Protein AF-A0A2D4P784-F1 (afdb_monomer_lite)

Structure (mmCIF, N/CA/C/O backbone):
data_AF-A0A2D4P784-F1
#
_entry.id   AF-A0A2D4P784-F1
#
loop_
_atom_site.group_PDB
_atom_site.id
_atom_site.type_symbol
_atom_site.label_atom_id
_atom_site.label_alt_id
_atom_site.label_comp_id
_atom_site.label_asym_id
_atom_site.label_entity_id
_atom_site.label_seq_id
_atom_site.pdbx_PDB_ins_code
_atom_site.Cartn_x
_atom_site.Cartn_y
_atom_site.Cartn_z
_atom_site.occupancy
_atom_site.B_iso_or_equiv
_atom_site.auth_seq_id
_atom_site.auth_comp_id
_atom_site.auth_asym_id
_atom_site.auth_atom_id
_atom_site.pdbx_PDB_model_num
ATOM 1 N N . PRO A 1 1 ? 7.254 9.076 -2.947 1.00 92.56 1 PRO A N 1
ATOM 2 C CA . PRO A 1 1 ? 6.618 8.559 -4.190 1.00 92.56 1 PRO A CA 1
ATOM 3 C C . PRO A 1 1 ? 7.439 8.850 -5.462 1.00 92.56 1 PRO A C 1
ATOM 5 O O . PRO A 1 1 ? 7.773 7.906 -6.161 1.00 92.56 1 PRO A O 1
ATOM 8 N N . HIS A 1 2 ? 7.820 10.103 -5.757 1.00 93.31 2 HIS A N 1
ATOM 9 C CA . HIS A 1 2 ? 8.551 10.431 -6.996 1.00 93.31 2 HIS A CA 1
ATOM 10 C C . HIS A 1 2 ? 9.931 9.776 -7.089 1.00 93.31 2 HIS A C 1
ATOM 12 O O . HIS A 1 2 ? 10.277 9.248 -8.137 1.00 93.31 2 HIS A O 1
ATOM 18 N N . LEU A 1 3 ? 10.695 9.753 -5.989 1.00 95.44 3 LEU A N 1
ATOM 19 C CA . LEU A 1 3 ? 11.977 9.044 -5.958 1.00 95.44 3 LEU A CA 1
ATOM 20 C C . LEU A 1 3 ? 11.791 7.540 -6.195 1.00 95.44 3 LEU A C 1
ATOM 22 O O . LEU A 1 3 ? 12.525 6.956 -6.977 1.00 95.44 3 LEU A O 1
ATOM 26 N N . PHE A 1 4 ? 10.773 6.936 -5.571 1.00 95.12 4 PHE A N 1
ATOM 27 C CA . PHE A 1 4 ? 10.426 5.535 -5.807 1.00 95.12 4 PHE A CA 1
ATOM 28 C C . PHE A 1 4 ? 10.148 5.300 -7.295 1.00 95.12 4 PHE A C 1
ATOM 30 O O . PHE A 1 4 ? 10.866 4.524 -7.911 1.00 95.12 4 PHE A O 1
ATOM 37 N N . ALA A 1 5 ? 9.208 6.051 -7.884 1.00 94.62 5 ALA A N 1
ATOM 38 C CA . ALA A 1 5 ? 8.835 5.960 -9.298 1.00 94.62 5 ALA A CA 1
ATOM 39 C C . ALA A 1 5 ? 10.023 6.158 -10.259 1.00 94.62 5 ALA A C 1
ATOM 41 O O . ALA A 1 5 ? 10.096 5.487 -11.286 1.00 94.62 5 ALA A O 1
ATOM 42 N N . TYR A 1 6 ? 10.960 7.044 -9.906 1.00 93.81 6 TYR A N 1
ATOM 43 C CA . TYR A 1 6 ? 12.185 7.288 -10.665 1.00 93.81 6 TYR A CA 1
ATOM 44 C C . TYR A 1 6 ? 13.173 6.113 -10.597 1.00 93.81 6 TYR A C 1
ATOM 46 O O . TYR A 1 6 ? 13.807 5.786 -11.596 1.00 93.81 6 TYR A O 1
ATOM 54 N N . CYS A 1 7 ? 13.321 5.483 -9.428 1.00 93.62 7 CYS A N 1
ATOM 55 C CA . CYS A 1 7 ? 14.304 4.423 -9.207 1.00 93.62 7 CYS A CA 1
ATOM 56 C C . CYS A 1 7 ? 13.837 3.035 -9.666 1.00 93.62 7 CYS A C 1
ATOM 58 O O . CYS A 1 7 ? 14.677 2.183 -9.953 1.00 93.62 7 CYS A O 1
ATOM 60 N N . ILE A 1 8 ? 12.528 2.777 -9.706 1.00 92.62 8 ILE A N 1
ATOM 61 C CA . ILE A 1 8 ? 12.010 1.449 -10.042 1.00 92.62 8 ILE A CA 1
ATOM 62 C C . ILE A 1 8 ? 12.033 1.173 -11.562 1.00 92.62 8 ILE A C 1
ATOM 64 O O . ILE A 1 8 ? 11.605 2.023 -12.348 1.00 92.62 8 ILE A O 1
ATOM 68 N N . PRO A 1 9 ? 12.456 -0.029 -12.005 1.00 90.38 9 PRO A N 1
ATOM 69 C CA . PRO A 1 9 ? 12.373 -0.458 -13.401 1.00 90.38 9 PRO A CA 1
ATOM 70 C C . PRO A 1 9 ? 11.008 -0.193 -14.041 1.00 90.38 9 PRO A C 1
ATOM 72 O O . PRO A 1 9 ? 9.967 -0.451 -13.435 1.00 90.38 9 PRO A O 1
ATOM 75 N N . GLN A 1 10 ? 11.002 0.304 -15.280 1.00 87.62 10 GLN A N 1
ATOM 76 C CA . GLN A 1 10 ? 9.768 0.628 -16.011 1.00 87.62 10 GLN A CA 1
ATOM 77 C C . GLN A 1 10 ? 9.056 -0.596 -16.606 1.00 87.62 10 GLN A C 1
ATOM 79 O O . GLN A 1 10 ? 7.899 -0.495 -16.991 1.00 87.62 10 GLN A O 1
ATOM 84 N N . SER A 1 11 ? 9.724 -1.750 -16.647 1.00 88.25 11 SER A N 1
ATOM 85 C CA . SER A 1 11 ? 9.194 -3.006 -17.192 1.00 88.25 11 SER A CA 1
ATOM 86 C C . SER A 1 11 ? 8.284 -3.780 -16.235 1.00 88.25 11 SER A C 1
ATOM 88 O O . SER A 1 11 ? 7.717 -4.789 -16.640 1.00 88.25 11 SER A O 1
ATOM 90 N N . CYS A 1 12 ? 8.185 -3.355 -14.973 1.00 91.19 12 CYS A N 1
ATOM 91 C CA . CYS A 1 12 ? 7.445 -4.067 -13.934 1.00 91.19 12 CYS A CA 1
ATOM 92 C C . CYS A 1 12 ? 6.330 -3.197 -13.358 1.00 91.19 12 CYS A C 1
ATOM 94 O O . CYS A 1 12 ? 6.462 -1.972 -13.260 1.00 91.19 12 CYS A O 1
ATOM 96 N N . ASN A 1 13 ? 5.267 -3.856 -12.915 1.00 96.25 13 ASN A N 1
ATOM 97 C CA . ASN A 1 13 ? 4.237 -3.255 -12.084 1.00 96.25 13 ASN A CA 1
ATOM 98 C C . ASN A 1 13 ? 4.621 -3.409 -10.606 1.00 96.25 13 ASN A C 1
ATOM 100 O O . ASN A 1 13 ? 5.318 -4.351 -10.228 1.00 96.25 13 ASN A O 1
ATOM 104 N N . TYR A 1 14 ? 4.158 -2.493 -9.766 1.00 97.44 14 TYR A N 1
ATOM 105 C CA . TYR A 1 14 ? 4.421 -2.481 -8.333 1.00 97.44 14 TYR A CA 1
ATOM 106 C C . TYR A 1 14 ? 3.115 -2.334 -7.575 1.00 97.44 14 TYR A C 1
ATOM 108 O O . TYR A 1 14 ? 2.357 -1.391 -7.807 1.00 97.44 14 TYR A O 1
ATOM 116 N N . LEU A 1 15 ? 2.875 -3.255 -6.649 1.00 97.56 15 LEU A N 1
ATOM 117 C CA . LEU A 1 15 ? 1.771 -3.186 -5.708 1.00 97.56 15 LEU A CA 1
ATOM 118 C C . LEU A 1 15 ? 2.333 -2.914 -4.316 1.00 97.56 15 LEU A C 1
ATOM 120 O O . LEU A 1 15 ? 2.987 -3.770 -3.724 1.00 97.56 15 LEU A O 1
ATOM 124 N N . ILE A 1 16 ? 2.070 -1.712 -3.815 1.00 97.38 16 ILE A N 1
ATOM 125 C CA . ILE A 1 16 ? 2.531 -1.255 -2.510 1.00 97.38 16 ILE A CA 1
ATOM 126 C C . ILE A 1 16 ? 1.471 -1.590 -1.467 1.00 97.38 16 ILE A C 1
ATOM 128 O O . ILE A 1 16 ? 0.329 -1.135 -1.582 1.00 97.38 16 ILE A O 1
ATOM 132 N N . LEU A 1 17 ? 1.841 -2.357 -0.444 1.00 97.69 17 LEU A N 1
ATOM 133 C CA . LEU A 1 17 ? 0.936 -2.721 0.648 1.00 97.69 17 LEU A CA 1
ATOM 134 C C . LEU A 1 17 ? 1.309 -1.955 1.917 1.00 97.69 17 LEU A C 1
ATOM 136 O O . LEU A 1 17 ? 2.434 -2.033 2.404 1.00 97.69 17 LEU A O 1
ATOM 140 N N . VAL A 1 18 ? 0.347 -1.237 2.491 1.00 97.00 18 VAL A N 1
ATOM 141 C CA . VAL A 1 18 ? 0.558 -0.418 3.691 1.00 97.00 18 VAL A CA 1
ATOM 142 C C . VAL A 1 18 ? -0.422 -0.827 4.775 1.00 97.00 18 VAL A C 1
ATOM 144 O O . VAL A 1 18 ? -1.615 -0.904 4.521 1.00 97.00 18 VAL A O 1
ATOM 147 N N . ALA A 1 19 ? 0.058 -1.049 5.997 1.00 97.12 19 ALA A N 1
ATOM 148 C CA . ALA A 1 19 ? -0.791 -1.114 7.185 1.00 97.12 19 ALA A CA 1
ATOM 149 C C . ALA A 1 19 ? -0.643 0.198 7.954 1.00 97.12 19 ALA A C 1
ATOM 151 O O . ALA A 1 19 ? 0.473 0.671 8.175 1.00 97.12 19 ALA A O 1
ATOM 152 N N . THR A 1 20 ? -1.753 0.783 8.395 1.00 95.88 20 THR A N 1
ATOM 153 C CA . THR A 1 20 ? -1.742 1.998 9.217 1.00 95.88 20 THR A CA 1
ATOM 154 C C . THR A 1 20 ? -2.821 1.965 10.296 1.00 95.88 20 THR A C 1
ATOM 156 O O . THR A 1 20 ? -3.843 1.305 10.140 1.00 95.88 20 THR A O 1
ATOM 159 N N . SER A 1 21 ? -2.622 2.732 11.363 1.00 93.06 21 SER A N 1
ATOM 160 C CA . SER A 1 21 ? -3.623 3.030 12.392 1.00 93.06 21 SER A CA 1
ATOM 161 C C . SER A 1 21 ? -4.032 4.512 12.397 1.00 93.06 2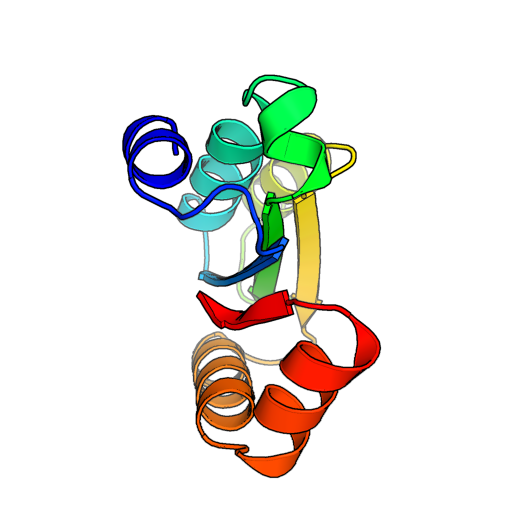1 SER A C 1
ATOM 163 O O . SER A 1 21 ? -4.572 5.001 13.387 1.00 93.06 21 SER A O 1
ATOM 165 N N . GLY A 1 22 ? -3.747 5.265 11.326 1.00 88.81 22 GLY A N 1
ATOM 166 C CA . GLY A 1 22 ? -4.043 6.698 11.292 1.00 88.81 22 GLY A CA 1
ATOM 167 C C . GLY A 1 22 ? -3.561 7.415 10.032 1.00 88.81 22 GLY A C 1
ATOM 168 O O . GLY A 1 22 ? -3.671 6.909 8.916 1.00 88.81 22 GLY A O 1
ATOM 169 N N . ASP A 1 23 ? -3.032 8.626 10.215 1.00 90.94 23 ASP A N 1
ATOM 170 C CA . ASP A 1 23 ? -2.805 9.600 9.137 1.00 90.94 23 ASP A CA 1
ATOM 171 C C . ASP A 1 23 ? -1.745 9.192 8.106 1.00 90.94 23 ASP A C 1
ATOM 173 O O . ASP A 1 23 ? -1.771 9.675 6.971 1.00 90.94 23 ASP A O 1
ATOM 177 N N . THR A 1 24 ? -0.845 8.264 8.452 1.00 92.75 24 THR A N 1
ATOM 178 C CA . THR A 1 24 ? 0.135 7.719 7.500 1.00 92.75 24 THR A CA 1
ATOM 179 C C . THR A 1 24 ? -0.557 7.130 6.272 1.00 92.75 24 THR A C 1
ATOM 181 O O . THR A 1 24 ? -0.066 7.317 5.161 1.00 92.75 24 THR A O 1
ATOM 184 N N . GLY A 1 25 ? -1.719 6.488 6.441 1.00 91.94 25 GLY A N 1
ATOM 185 C CA . GLY A 1 25 ? -2.494 5.965 5.317 1.00 91.94 25 GLY A CA 1
ATOM 186 C C . GLY A 1 25 ? -2.891 7.041 4.324 1.00 91.94 25 GLY A C 1
ATOM 187 O O . GLY A 1 25 ? -2.580 6.931 3.141 1.00 91.94 25 GLY A O 1
ATOM 188 N N . SER A 1 26 ? -3.529 8.105 4.810 1.00 92.81 26 SER A N 1
ATOM 189 C CA . SER A 1 26 ? -3.964 9.237 3.985 1.00 92.81 26 SER A CA 1
ATOM 190 C C . SER A 1 26 ? -2.785 9.909 3.282 1.00 92.81 26 SER A C 1
ATOM 192 O O . SER A 1 26 ? -2.874 10.236 2.099 1.00 92.81 26 SER A O 1
ATOM 194 N N . ALA A 1 27 ? -1.657 10.065 3.985 1.00 94.44 27 ALA A N 1
ATOM 195 C CA . ALA A 1 27 ? -0.445 10.646 3.419 1.00 94.44 27 ALA A CA 1
ATOM 196 C C . ALA A 1 27 ? 0.102 9.809 2.254 1.00 94.44 27 ALA A C 1
ATOM 198 O O . ALA A 1 27 ? 0.417 10.366 1.204 1.00 94.44 27 ALA A O 1
ATOM 199 N N . VAL A 1 28 ? 0.176 8.481 2.404 1.00 95.75 28 VAL A N 1
ATOM 200 C CA . VAL A 1 28 ? 0.618 7.583 1.326 1.00 95.75 28 VAL A CA 1
ATOM 201 C C . VAL A 1 28 ? -0.366 7.621 0.154 1.00 95.75 28 VAL A C 1
ATOM 203 O O . VAL A 1 28 ? 0.067 7.808 -0.983 1.00 95.75 28 VAL A O 1
ATOM 206 N N . LEU A 1 29 ? -1.670 7.478 0.414 1.00 96.06 29 LEU A N 1
ATOM 207 C CA . LEU A 1 29 ? -2.706 7.466 -0.627 1.00 96.06 29 LEU A CA 1
ATOM 208 C C . LEU A 1 29 ? -2.644 8.735 -1.484 1.00 96.06 29 LEU A C 1
ATOM 210 O O . LEU A 1 29 ? -2.550 8.643 -2.706 1.00 96.06 29 LEU A O 1
ATOM 214 N N . ASN A 1 30 ? -2.584 9.903 -0.842 1.00 95.12 30 ASN A N 1
ATOM 215 C CA . ASN A 1 30 ? -2.463 11.182 -1.534 1.00 95.12 30 ASN A CA 1
ATOM 216 C C . ASN A 1 30 ? -1.127 11.295 -2.296 1.00 95.12 30 ASN A C 1
ATOM 218 O O . ASN A 1 30 ? -1.096 11.670 -3.464 1.00 95.12 30 ASN A O 1
ATOM 222 N N . ALA A 1 31 ? -0.008 10.921 -1.669 1.00 95.31 31 ALA A N 1
ATOM 223 C CA . ALA A 1 31 ? 1.320 11.060 -2.265 1.00 95.31 31 ALA A CA 1
ATOM 224 C C . ALA A 1 31 ? 1.508 10.200 -3.531 1.00 95.31 31 ALA A C 1
ATOM 226 O O . ALA A 1 31 ? 2.148 10.641 -4.486 1.00 95.31 31 ALA A O 1
ATOM 227 N N . PHE A 1 32 ? 0.966 8.980 -3.556 1.00 96.81 32 PHE A N 1
ATOM 228 C CA . PHE A 1 32 ? 1.002 8.113 -4.741 1.00 96.81 32 PHE A CA 1
ATOM 229 C C . PHE A 1 32 ? -0.126 8.410 -5.737 1.00 96.81 32 PHE A C 1
ATOM 231 O O . PHE A 1 32 ? 0.055 8.195 -6.936 1.00 96.81 32 PHE A O 1
ATOM 238 N N . GLY A 1 33 ? -1.245 8.964 -5.267 1.00 96.00 33 GLY A N 1
ATOM 239 C CA . GLY A 1 33 ? -2.334 9.473 -6.100 1.00 96.00 33 GLY A CA 1
ATOM 240 C C . GLY A 1 33 ? -1.985 10.746 -6.884 1.00 96.00 33 GLY A C 1
ATOM 241 O O . GLY A 1 33 ? -2.652 11.068 -7.859 1.00 96.00 33 GLY A O 1
ATOM 242 N N . GLN A 1 34 ? -0.905 11.447 -6.529 1.00 95.25 34 GLN A N 1
ATOM 243 C CA . GLN A 1 34 ? -0.410 12.631 -7.252 1.00 95.25 34 GLN A CA 1
ATOM 244 C C . GLN A 1 34 ? 0.723 12.330 -8.250 1.00 95.25 34 GLN A C 1
ATOM 246 O O . GLN A 1 34 ? 1.299 13.244 -8.843 1.00 95.25 34 GLN A O 1
ATOM 251 N N . LEU A 1 35 ? 1.076 11.056 -8.447 1.00 95.88 35 LEU A N 1
ATOM 252 C CA . LEU A 1 35 ? 2.055 10.669 -9.462 1.00 95.88 35 LEU A CA 1
ATOM 253 C C . LEU A 1 35 ? 1.546 10.960 -10.882 1.00 95.88 35 LEU A C 1
ATOM 255 O O . LEU A 1 35 ? 0.345 11.086 -11.120 1.00 95.88 35 LEU A O 1
ATOM 259 N N . LYS A 1 36 ? 2.474 11.042 -11.842 1.00 95.12 36 LYS A N 1
ATOM 260 C CA . LYS A 1 36 ? 2.121 11.178 -13.260 1.00 95.12 36 LYS A CA 1
ATOM 261 C C . LYS A 1 36 ? 1.322 9.956 -13.704 1.00 95.12 36 LYS A C 1
ATOM 263 O O . LYS A 1 36 ? 1.587 8.850 -13.243 1.00 95.12 36 LYS A O 1
ATOM 268 N N . GLU A 1 37 ? 0.416 10.133 -14.659 1.00 93.69 37 GLU A N 1
ATOM 269 C CA . GLU A 1 37 ? -0.426 9.036 -15.160 1.00 93.69 37 G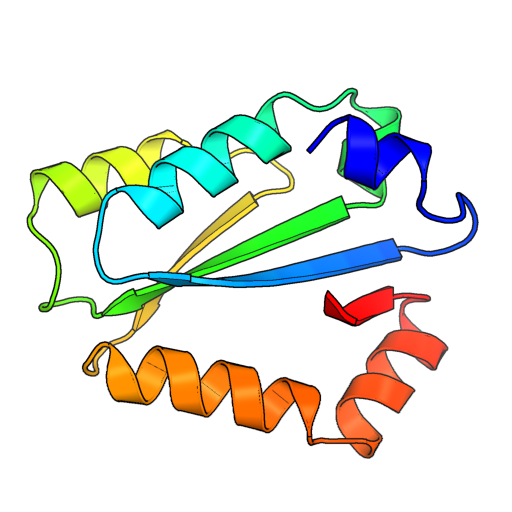LU A CA 1
ATOM 270 C C . GLU A 1 37 ? 0.392 7.834 -15.661 1.00 93.69 37 GLU A C 1
ATOM 272 O O . GLU A 1 37 ? 0.041 6.691 -15.379 1.00 93.69 37 GLU A O 1
ATOM 277 N N . SER A 1 38 ? 1.544 8.074 -16.298 1.00 92.31 38 SER A N 1
ATOM 278 C CA . SER A 1 38 ? 2.468 7.009 -16.715 1.00 92.31 38 SER A CA 1
ATOM 279 C C . SER A 1 38 ? 3.005 6.173 -15.548 1.00 92.31 38 SER A C 1
ATOM 281 O O . SER A 1 38 ? 3.235 4.980 -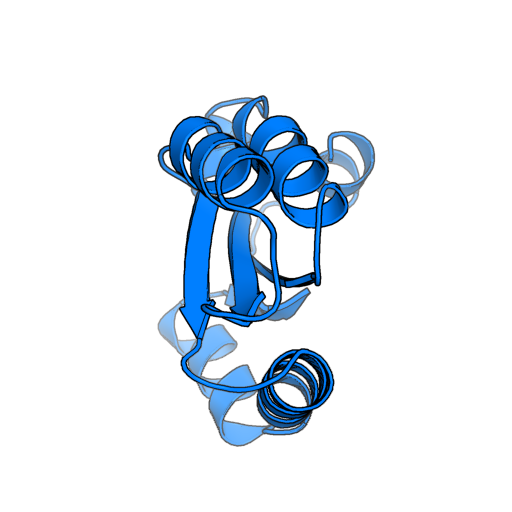15.702 1.00 92.31 38 SER A O 1
ATOM 283 N N . ASP A 1 39 ? 3.209 6.788 -14.382 1.00 95.38 39 ASP A N 1
ATOM 284 C CA . ASP A 1 39 ? 3.687 6.103 -13.180 1.00 95.38 39 ASP A CA 1
ATOM 285 C C . ASP A 1 39 ? 2.528 5.410 -12.451 1.00 95.38 39 ASP A C 1
ATOM 287 O O . ASP A 1 39 ? 2.676 4.286 -11.976 1.00 95.38 39 ASP A O 1
ATOM 291 N N . LYS A 1 40 ? 1.346 6.038 -12.411 1.00 95.12 40 LYS A N 1
ATOM 292 C CA . LYS A 1 40 ? 0.133 5.470 -11.801 1.00 95.12 40 LYS A CA 1
ATOM 293 C C . LYS A 1 40 ? -0.329 4.174 -12.462 1.00 95.12 40 LYS A C 1
ATOM 295 O O . LYS A 1 40 ? -0.842 3.302 -11.771 1.00 95.12 40 LYS A O 1
ATOM 300 N N . GLN A 1 41 ? -0.130 4.027 -13.773 1.00 94.50 41 GLN A N 1
ATOM 301 C CA . GLN A 1 41 ? -0.490 2.804 -14.507 1.00 94.50 41 GLN A CA 1
ATOM 302 C C . GLN A 1 41 ? 0.281 1.563 -14.040 1.00 94.50 41 GLN A C 1
ATOM 304 O O . GLN A 1 41 ? -0.190 0.445 -14.219 1.00 94.50 41 GLN A O 1
ATOM 309 N N . ARG A 1 42 ? 1.452 1.766 -13.434 1.00 95.62 42 ARG A N 1
ATOM 310 C CA . ARG A 1 42 ? 2.388 0.710 -13.030 1.00 95.62 42 ARG A CA 1
ATOM 311 C C . ARG A 1 42 ? 2.661 0.686 -11.528 1.00 95.62 42 ARG A C 1
ATOM 313 O O . ARG A 1 42 ? 3.382 -0.191 -11.071 1.00 95.62 42 ARG A O 1
ATOM 320 N N . ILE A 1 43 ? 2.118 1.626 -10.753 1.00 97.38 43 ILE A N 1
ATOM 321 C CA . ILE A 1 43 ? 2.279 1.692 -9.296 1.00 97.38 43 ILE A CA 1
ATOM 322 C C . ILE A 1 43 ? 0.899 1.800 -8.659 1.00 97.38 43 ILE A C 1
ATOM 324 O O . ILE A 1 43 ? 0.267 2.857 -8.709 1.00 97.38 43 ILE A O 1
ATOM 328 N N . ALA A 1 44 ? 0.468 0.723 -8.014 1.00 97.31 44 ALA A N 1
ATOM 329 C CA . ALA A 1 44 ? -0.751 0.673 -7.226 1.00 97.31 44 ALA A CA 1
ATOM 330 C C . ALA A 1 44 ? -0.433 0.675 -5.726 1.00 97.31 44 ALA A C 1
ATOM 332 O O . ALA A 1 44 ? 0.593 0.144 -5.303 1.00 97.31 44 ALA A O 1
ATOM 333 N N . VAL A 1 45 ? -1.322 1.244 -4.913 1.00 98.00 45 VAL A N 1
ATOM 334 C CA . VAL A 1 45 ? -1.196 1.263 -3.448 1.00 98.00 45 VAL A CA 1
ATOM 335 C C . VAL A 1 45 ? -2.469 0.744 -2.800 1.00 98.00 45 VAL A C 1
ATOM 337 O O . VAL A 1 45 ? -3.562 1.218 -3.110 1.00 98.00 45 VAL A O 1
ATOM 340 N N . ILE A 1 46 ? -2.326 -0.175 -1.849 1.00 97.44 46 ILE A N 1
ATOM 341 C CA . ILE A 1 46 ? -3.412 -0.630 -0.983 1.00 97.44 46 ILE A CA 1
ATOM 342 C C . ILE A 1 46 ? -3.034 -0.363 0.472 1.00 97.44 46 ILE A C 1
ATOM 344 O O . ILE A 1 46 ? -2.073 -0.921 0.997 1.00 97.44 46 ILE A O 1
ATOM 348 N N . THR A 1 47 ? -3.830 0.472 1.130 1.00 97.38 47 THR A N 1
ATOM 349 C CA . THR A 1 47 ? -3.690 0.827 2.540 1.00 97.38 47 THR A CA 1
ATOM 350 C C . THR A 1 47 ? -4.750 0.104 3.362 1.00 97.38 47 THR A C 1
ATOM 352 O O . THR A 1 47 ? -5.938 0.404 3.256 1.00 97.38 47 THR A O 1
ATOM 355 N N . PHE A 1 48 ? -4.322 -0.813 4.217 1.00 97.31 48 PHE A N 1
ATOM 356 C CA . PHE A 1 48 ? -5.135 -1.490 5.217 1.00 97.31 48 PHE A CA 1
ATOM 357 C C . PHE A 1 48 ? -5.136 -0.697 6.523 1.00 97.31 48 PHE A C 1
ATOM 359 O O . PHE A 1 48 ? -4.082 -0.271 7.004 1.00 97.31 48 PHE A O 1
ATOM 366 N N . PHE A 1 49 ? -6.313 -0.524 7.114 1.00 96.56 49 PHE A N 1
ATOM 367 C CA . PHE A 1 49 ? -6.464 0.095 8.428 1.00 96.56 49 PHE A CA 1
ATOM 368 C C . PHE A 1 49 ? -7.510 -0.654 9.262 1.00 96.56 49 PHE A C 1
ATOM 370 O O . PHE A 1 49 ? -8.478 -1.167 8.694 1.00 96.56 49 PHE A O 1
ATOM 377 N N . PRO A 1 50 ? -7.361 -0.721 10.597 1.00 96.75 50 PRO A N 1
ATOM 378 C CA . PRO A 1 50 ? -8.354 -1.351 11.455 1.00 96.75 50 PRO A CA 1
ATOM 379 C C . PRO A 1 50 ? -9.649 -0.542 11.409 1.00 96.75 50 PRO A C 1
ATOM 381 O O . PRO A 1 50 ? -9.644 0.660 11.680 1.00 96.75 50 PRO A O 1
ATOM 384 N N . HIS A 1 51 ? -10.761 -1.191 11.067 1.00 94.69 51 HIS A N 1
ATOM 385 C CA . HIS A 1 51 ? -12.047 -0.536 10.873 1.00 94.69 51 HIS A CA 1
ATOM 386 C C . HIS A 1 51 ? -12.430 0.236 12.127 1.00 94.69 51 HIS A C 1
ATOM 388 O O . HIS A 1 51 ? -12.692 1.419 12.018 1.00 94.69 51 HIS A O 1
ATOM 394 N N . ASP A 1 52 ? -12.373 -0.354 13.315 1.00 94.12 52 ASP A N 1
ATOM 395 C CA . ASP A 1 52 ? -12.722 0.350 14.558 1.00 94.12 52 ASP A CA 1
ATOM 396 C C . ASP A 1 52 ? -11.518 0.961 15.288 1.00 94.12 52 ASP A C 1
ATOM 398 O O . ASP A 1 52 ? -11.683 1.659 16.284 1.00 94.12 52 ASP A O 1
ATOM 402 N N . GLY A 1 53 ? -10.305 0.752 14.769 1.00 92.06 53 GLY A N 1
ATOM 403 C CA . GLY A 1 53 ? -9.059 1.223 15.380 1.00 92.06 53 GLY A CA 1
ATOM 404 C C . GLY A 1 53 ? -8.594 2.608 14.922 1.00 92.06 53 GLY A C 1
ATOM 405 O O . GLY A 1 53 ? -7.493 3.016 15.279 1.00 92.06 53 GLY A O 1
ATOM 406 N N . VAL A 1 54 ? -9.394 3.326 14.127 1.00 94.25 54 VAL A N 1
ATOM 407 C CA . VAL A 1 54 ? -9.090 4.686 13.648 1.00 94.25 54 VAL A CA 1
ATOM 408 C C . VAL A 1 54 ? -10.279 5.626 13.857 1.00 94.25 54 VAL A C 1
ATOM 410 O O . VAL A 1 54 ? -11.441 5.210 13.793 1.00 94.25 54 VAL A O 1
ATOM 413 N N . SER A 1 55 ? -10.009 6.917 14.070 1.00 94.75 55 SER A N 1
ATOM 414 C CA . SER A 1 55 ? -11.078 7.909 14.243 1.00 94.75 55 SER A CA 1
ATOM 415 C C . SER A 1 55 ? -11.902 8.091 12.966 1.00 94.75 55 SER A C 1
ATOM 417 O O . SER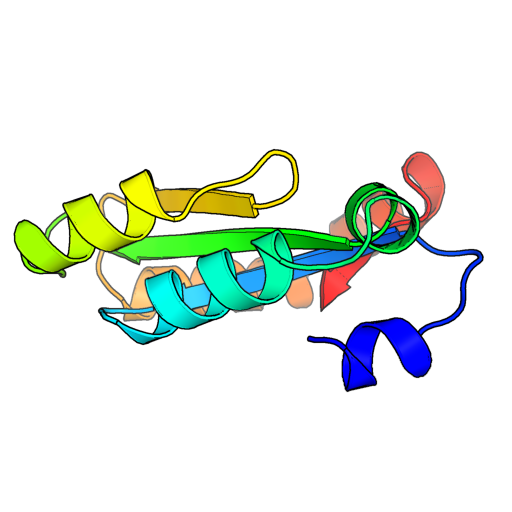 A 1 55 ? -11.421 7.886 11.850 1.00 94.75 55 SER A O 1
ATOM 419 N N . GLN A 1 56 ? -13.148 8.542 13.110 1.00 93.56 56 GLN A N 1
ATOM 420 C CA . GLN A 1 56 ? -14.036 8.765 11.968 1.00 93.56 56 GLN A CA 1
ATOM 421 C C . GLN A 1 56 ? -13.461 9.781 10.963 1.00 93.56 56 GLN A C 1
ATOM 423 O O . GLN A 1 56 ? -13.567 9.578 9.756 1.00 93.56 56 GLN A O 1
ATOM 428 N N . ILE A 1 57 ? -12.790 10.830 11.450 1.00 93.38 57 ILE A N 1
ATOM 429 C CA . ILE A 1 57 ? -12.120 11.832 10.607 1.00 93.38 57 ILE A CA 1
ATOM 430 C C . ILE A 1 57 ? -10.978 11.187 9.812 1.00 93.38 57 ILE A C 1
ATOM 432 O O . ILE A 1 57 ? -10.889 11.382 8.602 1.00 93.38 57 ILE A O 1
ATOM 436 N N . GLN A 1 58 ? -10.154 10.354 10.456 1.00 92.94 58 GLN A N 1
ATOM 437 C CA . GLN A 1 58 ? -9.078 9.628 9.774 1.00 92.94 58 GLN A CA 1
ATOM 438 C C . GLN A 1 58 ? -9.621 8.666 8.709 1.00 92.94 58 GLN A C 1
ATOM 440 O O . GLN A 1 58 ? -9.064 8.614 7.612 1.00 92.94 58 GLN A O 1
ATOM 445 N N . LYS A 1 59 ? -10.737 7.963 8.972 1.00 93.69 59 LYS A N 1
ATOM 446 C CA . LYS A 1 59 ? -11.419 7.142 7.947 1.00 93.69 59 LYS A CA 1
ATOM 447 C C . LYS A 1 59 ? -11.822 7.987 6.749 1.00 93.69 59 LYS A C 1
ATOM 449 O O . LYS A 1 59 ? -11.527 7.618 5.616 1.00 93.69 59 LYS A O 1
ATOM 454 N N . PHE A 1 60 ? -12.489 9.114 6.995 1.00 93.06 60 PHE A N 1
ATOM 455 C CA . PHE A 1 60 ? -12.946 9.986 5.921 1.00 93.06 60 PHE A CA 1
ATOM 456 C C . PHE A 1 60 ? -11.784 10.544 5.106 1.00 93.06 60 PHE A C 1
ATOM 458 O O . PHE A 1 60 ? -11.872 10.538 3.881 1.00 93.06 60 PHE A O 1
ATOM 465 N N . HIS A 1 61 ? -10.686 10.951 5.745 1.00 92.06 61 HIS A N 1
ATOM 466 C CA . HIS A 1 61 ? -9.480 11.373 5.033 1.00 92.06 61 HIS A CA 1
ATOM 467 C C . HIS A 1 61 ? -8.913 10.245 4.162 1.00 92.06 61 HIS A C 1
ATOM 469 O O . HIS A 1 61 ? -8.693 10.458 2.974 1.00 92.06 61 HIS A O 1
ATOM 475 N N . MET A 1 62 ? -8.756 9.031 4.701 1.00 92.75 62 MET A N 1
ATOM 476 C CA . MET A 1 62 ? -8.245 7.893 3.927 1.00 92.75 62 MET A CA 1
ATOM 477 C C . MET A 1 62 ? -9.134 7.555 2.725 1.00 92.75 62 MET A C 1
ATOM 479 O O . MET A 1 62 ? -8.621 7.281 1.644 1.00 92.75 62 MET A O 1
ATOM 483 N N . ILE A 1 63 ? -10.458 7.589 2.889 1.00 91.38 63 ILE A N 1
ATOM 484 C CA . ILE A 1 63 ? -11.403 7.308 1.798 1.00 91.38 63 ILE A CA 1
ATOM 485 C C . ILE A 1 63 ? -11.389 8.437 0.758 1.00 91.38 63 ILE A C 1
ATOM 487 O O . ILE A 1 63 ? -11.404 8.162 -0.437 1.00 91.38 63 ILE A O 1
ATOM 491 N N . SER A 1 64 ? -11.317 9.696 1.197 1.00 91.31 64 SER A N 1
ATOM 492 C CA . SER A 1 64 ? -11.350 10.864 0.303 1.00 91.31 64 SER A CA 1
ATOM 493 C C . SER A 1 64 ? -10.054 11.057 -0.488 1.00 91.31 64 SER A C 1
ATO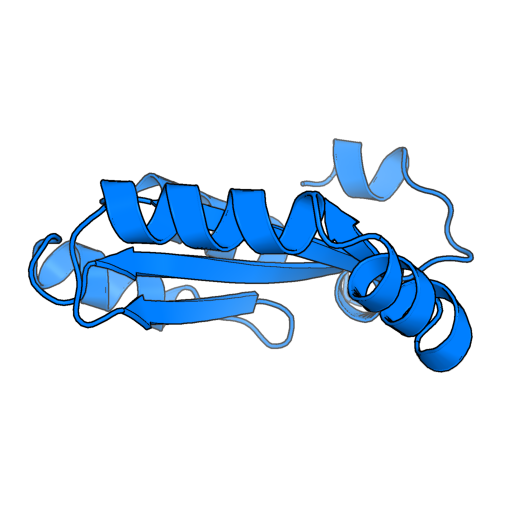M 495 O O . SER A 1 64 ? -10.083 11.650 -1.557 1.00 91.31 64 SER A O 1
ATOM 497 N N . CYS A 1 65 ? -8.919 10.563 0.018 1.00 89.69 65 CYS A N 1
ATOM 498 C CA . CYS A 1 65 ? -7.619 10.628 -0.658 1.00 89.69 65 CYS A CA 1
ATOM 499 C C . CYS A 1 65 ? -7.381 9.489 -1.671 1.00 89.69 65 CYS A C 1
ATOM 501 O O . CYS A 1 65 ? -6.265 9.359 -2.177 1.00 89.69 65 CYS A O 1
ATOM 503 N N . GLN A 1 66 ? -8.373 8.631 -1.930 1.00 91.38 66 GLN A N 1
ATOM 504 C CA . GLN A 1 66 ? -8.249 7.571 -2.931 1.00 91.38 66 GLN A CA 1
ATOM 505 C C . GLN A 1 66 ? -8.258 8.134 -4.354 1.00 91.38 66 GLN A C 1
ATOM 507 O O . GLN A 1 66 ? -9.058 8.995 -4.699 1.00 91.38 66 GLN A O 1
ATOM 512 N N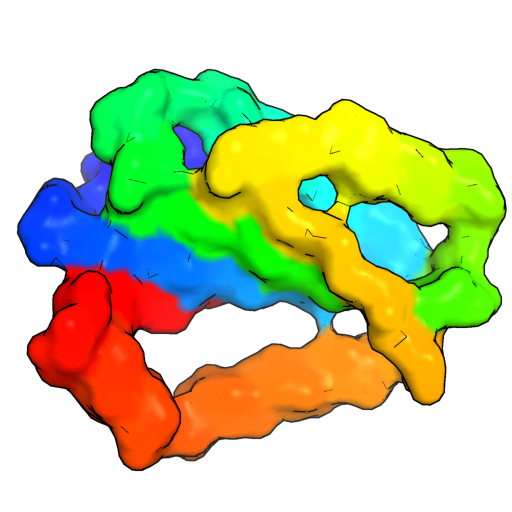 . GLU A 1 67 ? -7.416 7.553 -5.198 1.00 94.19 67 GLU A N 1
ATOM 513 C CA . GLU A 1 67 ? -7.293 7.839 -6.624 1.00 94.19 67 GLU A CA 1
ATOM 514 C C . GLU A 1 67 ? -7.441 6.535 -7.426 1.00 94.19 67 GLU A C 1
ATOM 516 O O . GLU A 1 67 ? -7.649 5.451 -6.869 1.00 94.19 67 GLU A O 1
ATOM 521 N N . ALA A 1 68 ? -7.338 6.601 -8.755 1.00 94.00 68 ALA A N 1
ATOM 522 C CA . ALA A 1 68 ? -7.486 5.418 -9.610 1.00 94.00 68 ALA A CA 1
ATOM 523 C C . ALA A 1 68 ? -6.527 4.269 -9.227 1.00 94.00 68 ALA A C 1
ATOM 525 O O . ALA A 1 68 ? -6.931 3.105 -9.228 1.00 94.00 68 ALA A O 1
ATOM 526 N N . ASN A 1 69 ? -5.288 4.598 -8.845 1.00 96.62 69 ASN A N 1
ATOM 527 C CA . ASN A 1 69 ? -4.240 3.645 -8.477 1.00 96.62 69 ASN A CA 1
ATOM 528 C C . ASN A 1 69 ? -4.099 3.417 -6.961 1.00 96.62 69 ASN A C 1
ATOM 530 O O . ASN A 1 69 ? -3.198 2.690 -6.544 1.00 96.62 69 ASN A O 1
ATOM 534 N N . THR A 1 70 ? -4.943 4.021 -6.120 1.00 97.44 70 THR A N 1
ATOM 535 C CA . THR A 1 70 ? -4.832 3.889 -4.661 1.00 97.44 70 THR A CA 1
ATOM 536 C C . THR A 1 70 ? -6.145 3.428 -4.033 1.00 97.44 70 THR A C 1
ATOM 538 O O . THR A 1 70 ? -7.237 3.817 -4.448 1.00 97.44 70 THR A O 1
ATOM 541 N N . LYS A 1 71 ? -6.058 2.542 -3.038 1.00 97.31 71 LYS A N 1
ATOM 542 C CA . LYS A 1 71 ? -7.215 1.973 -2.336 1.00 97.31 71 LYS A CA 1
ATOM 543 C C . LYS A 1 71 ? -6.968 1.947 -0.837 1.00 97.31 71 LYS A C 1
ATOM 545 O O . LYS A 1 71 ? -5.894 1.581 -0.382 1.00 97.31 71 LYS A O 1
ATOM 550 N N . ALA A 1 72 ? -7.990 2.299 -0.073 1.00 96.56 72 ALA A N 1
ATOM 551 C CA . ALA A 1 72 ? -8.037 2.184 1.378 1.00 96.56 72 ALA A CA 1
ATOM 552 C C . ALA A 1 72 ? -9.052 1.096 1.747 1.00 96.56 72 ALA A C 1
ATOM 554 O O . ALA A 1 72 ? -10.196 1.140 1.290 1.00 96.56 72 ALA A O 1
ATOM 555 N N . ILE A 1 73 ? -8.635 0.136 2.565 1.00 95.88 73 ILE A N 1
ATOM 556 C CA . ILE A 1 73 ? -9.428 -1.027 2.961 1.00 95.88 73 ILE A CA 1
ATOM 557 C C . ILE A 1 73 ? -9.522 -1.054 4.485 1.00 95.88 73 ILE A C 1
ATOM 559 O O . ILE A 1 73 ? -8.519 -1.214 5.180 1.00 95.88 73 ILE A O 1
ATOM 563 N N . GLY A 1 74 ? -10.745 -0.912 4.995 1.00 95.56 74 GLY A N 1
ATOM 564 C CA . GLY A 1 74 ? -11.032 -1.094 6.414 1.00 95.56 74 GLY A CA 1
ATOM 565 C C . GLY A 1 74 ? -11.129 -2.580 6.752 1.00 95.56 74 GLY A C 1
ATOM 566 O O . GLY A 1 74 ? -11.952 -3.290 6.176 1.00 95.56 74 GLY A O 1
ATOM 567 N N . VAL A 1 75 ? -10.309 -3.041 7.688 1.00 96.62 75 VAL A N 1
ATOM 568 C CA . VAL A 1 75 ? -10.234 -4.438 8.128 1.00 96.62 75 VAL A CA 1
ATOM 569 C C . VAL A 1 75 ? -10.956 -4.581 9.462 1.00 96.62 75 VAL A C 1
ATOM 571 O O . VAL A 1 75 ? -10.673 -3.833 10.388 1.00 96.62 75 VAL A O 1
ATOM 574 N N . GLN A 1 76 ? -11.873 -5.539 9.590 1.00 96.62 76 GLN A N 1
ATOM 575 C CA . GLN A 1 76 ? -12.602 -5.811 10.840 1.00 96.62 76 GLN A CA 1
ATOM 576 C C . GLN A 1 76 ? -11.713 -6.552 11.862 1.00 96.62 76 GLN A C 1
ATOM 578 O O . GLN A 1 76 ? -11.983 -7.691 12.232 1.00 96.62 76 GLN A O 1
ATOM 583 N N . ALA A 1 77 ? -10.599 -5.928 12.240 1.00 95.75 77 ALA A N 1
ATOM 584 C CA . ALA A 1 77 ? -9.589 -6.419 13.172 1.00 95.75 77 ALA A CA 1
ATOM 585 C C . ALA A 1 77 ? -8.774 -5.233 13.728 1.00 95.75 77 ALA A C 1
ATOM 587 O O . ALA A 1 77 ? -9.060 -4.074 13.413 1.00 95.75 77 ALA A O 1
ATOM 588 N N . ASP A 1 78 ? -7.756 -5.516 14.542 1.00 96.56 78 ASP A N 1
ATOM 589 C CA . ASP A 1 78 ? -6.824 -4.516 15.065 1.00 96.56 78 ASP A CA 1
ATOM 590 C C . ASP A 1 78 ? -5.664 -4.200 14.094 1.00 96.56 78 ASP A C 1
ATOM 592 O O . ASP A 1 78 ? -5.562 -4.717 12.974 1.00 96.56 78 ASP A O 1
ATOM 596 N N . PHE A 1 79 ? -4.811 -3.258 14.501 1.00 96.06 79 PHE A N 1
ATOM 597 C CA . PHE A 1 79 ? -3.668 -2.824 13.700 1.00 96.06 79 PHE A CA 1
ATOM 598 C C . PHE A 1 79 ? -2.606 -3.925 13.557 1.00 96.06 79 PHE A C 1
ATOM 600 O O . PHE A 1 79 ? -2.066 -4.111 12.463 1.00 96.06 79 PHE A O 1
ATOM 607 N N . ASP A 1 80 ? -2.361 -4.695 14.618 1.00 96.75 80 ASP A N 1
ATOM 608 C CA . ASP A 1 80 ? -1.382 -5.786 14.630 1.00 96.75 80 ASP A CA 1
ATOM 609 C C . ASP A 1 80 ? -1.767 -6.888 13.634 1.00 96.75 80 ASP A C 1
ATOM 611 O O . ASP A 1 80 ? -0.910 -7.423 12.918 1.00 96.75 80 ASP A O 1
ATOM 615 N N . PHE A 1 81 ? -3.065 -7.179 13.506 1.00 97.06 81 PHE A N 1
ATOM 616 C CA . PHE A 1 81 ? -3.586 -8.059 12.469 1.00 97.06 81 PHE A CA 1
ATOM 617 C C . PHE A 1 81 ? -3.297 -7.514 11.069 1.00 97.06 81 PHE A C 1
ATOM 619 O O . PHE A 1 81 ? -2.817 -8.261 10.218 1.00 97.06 81 PHE A O 1
ATOM 626 N N . CYS A 1 82 ? -3.527 -6.220 10.818 1.00 97.00 82 CYS A N 1
ATOM 627 C CA . CYS A 1 82 ? -3.237 -5.609 9.515 1.00 97.00 82 CYS A CA 1
ATOM 628 C C . CYS A 1 82 ? -1.749 -5.748 9.145 1.00 97.00 82 CYS A C 1
ATOM 630 O O . CYS A 1 82 ? -1.422 -6.126 8.019 1.00 97.00 82 CYS A O 1
ATOM 632 N N . GLN A 1 83 ? -0.842 -5.494 10.095 1.00 96.50 83 GLN A N 1
ATOM 633 C CA . GLN A 1 83 ? 0.599 -5.675 9.887 1.00 96.50 83 GLN A CA 1
ATOM 634 C C . GLN A 1 83 ? 0.958 -7.143 9.628 1.00 96.50 83 GLN A C 1
ATOM 636 O O . GLN A 1 83 ? 1.730 -7.450 8.714 1.00 96.50 83 GLN A O 1
ATOM 641 N N . THR A 1 84 ? 0.377 -8.054 10.409 1.00 97.69 84 THR A N 1
ATOM 642 C CA . THR A 1 84 ? 0.604 -9.498 10.283 1.00 97.69 84 THR A CA 1
ATOM 643 C C . THR A 1 84 ? 0.122 -10.024 8.935 1.00 97.69 84 THR A C 1
ATOM 645 O O . THR A 1 84 ? 0.856 -10.760 8.280 1.00 97.69 84 THR A O 1
ATOM 648 N N . ALA A 1 85 ? -1.060 -9.604 8.481 1.00 96.06 85 ALA A N 1
ATOM 649 C CA . ALA A 1 85 ? -1.626 -9.995 7.196 1.00 96.06 85 ALA A CA 1
ATOM 650 C C . ALA A 1 85 ? -0.727 -9.568 6.027 1.00 96.06 85 ALA A C 1
ATOM 652 O O . ALA A 1 85 ? -0.413 -10.382 5.160 1.00 96.06 85 ALA A O 1
ATOM 653 N N . ILE A 1 86 ? -0.232 -8.323 6.032 1.00 96.25 86 ILE A N 1
ATOM 654 C CA . ILE A 1 86 ? 0.718 -7.863 5.009 1.00 96.25 86 ILE A CA 1
ATOM 655 C C . ILE A 1 86 ? 1.995 -8.701 5.052 1.00 96.25 86 ILE A C 1
ATOM 657 O O . ILE A 1 86 ? 2.436 -9.199 4.018 1.00 96.25 86 ILE A O 1
ATOM 661 N N . LYS A 1 87 ? 2.564 -8.929 6.241 1.00 96.56 87 LYS A N 1
ATOM 662 C CA . LYS A 1 87 ? 3.770 -9.753 6.385 1.00 96.56 87 LYS A CA 1
ATOM 663 C C . LYS A 1 87 ? 3.567 -11.164 5.827 1.00 96.56 87 LYS A C 1
ATOM 665 O O . LYS A 1 87 ? 4.446 -11.664 5.134 1.00 96.56 87 LYS A O 1
ATOM 670 N N . GLN A 1 88 ? 2.410 -11.774 6.080 1.00 97.12 88 GLN A N 1
ATOM 671 C CA . GLN A 1 88 ? 2.059 -13.088 5.541 1.00 97.12 88 GLN A CA 1
ATOM 672 C C . GLN A 1 88 ? 2.024 -13.092 4.011 1.00 97.12 88 GLN A C 1
ATOM 674 O O . GLN A 1 88 ? 2.595 -13.999 3.405 1.00 97.12 88 GLN A O 1
ATOM 679 N N . ILE A 1 89 ? 1.426 -12.065 3.394 1.00 95.94 89 ILE A N 1
ATOM 680 C CA . ILE A 1 89 ? 1.401 -11.900 1.933 1.00 95.94 89 ILE A CA 1
ATOM 681 C C . ILE A 1 89 ? 2.832 -11.833 1.378 1.00 95.94 89 ILE A C 1
ATOM 683 O O . ILE A 1 89 ? 3.148 -12.548 0.431 1.00 95.94 89 ILE A O 1
ATOM 687 N N . PHE A 1 90 ? 3.715 -11.044 1.999 1.00 95.19 90 PHE A N 1
ATOM 688 C CA . PHE A 1 90 ? 5.119 -10.944 1.578 1.00 95.19 90 PHE A CA 1
ATOM 689 C C . PHE A 1 90 ? 5.897 -12.253 1.731 1.00 95.19 90 PHE A C 1
ATOM 691 O O . PHE A 1 90 ? 6.765 -12.550 0.914 1.00 95.19 90 PHE A O 1
ATOM 698 N N . THR A 1 91 ? 5.608 -13.039 2.770 1.00 96.38 91 THR A N 1
ATOM 699 C CA . THR A 1 91 ? 6.287 -14.323 3.006 1.00 96.38 91 THR A CA 1
ATOM 700 C C . THR A 1 91 ? 5.725 -15.481 2.180 1.00 96.38 91 THR A C 1
ATOM 702 O O . THR A 1 91 ? 6.314 -16.559 2.178 1.00 96.38 91 THR A O 1
ATOM 705 N N . ASN A 1 92 ? 4.603 -15.288 1.483 1.00 97.19 92 ASN A N 1
ATOM 706 C CA . ASN A 1 92 ? 3.997 -16.314 0.643 1.00 97.19 92 ASN A CA 1
ATOM 707 C C . ASN A 1 92 ? 4.653 -16.320 -0.747 1.00 97.19 92 ASN A C 1
ATOM 709 O O . ASN A 1 92 ? 4.228 -15.599 -1.649 1.00 97.19 92 ASN A O 1
ATOM 713 N N . SER A 1 93 ? 5.691 -17.143 -0.918 1.00 96.19 93 SER A N 1
ATOM 714 C CA . SER A 1 93 ? 6.441 -17.267 -2.176 1.00 96.19 93 SER A CA 1
ATOM 715 C C . SER A 1 93 ? 5.581 -17.679 -3.370 1.00 96.19 93 SER A C 1
ATOM 717 O O . SER A 1 93 ? 5.836 -17.231 -4.484 1.00 96.19 93 SER A O 1
ATOM 719 N N . ASP A 1 94 ? 4.561 -18.508 -3.148 1.00 97.31 94 ASP A N 1
ATOM 720 C CA . ASP A 1 94 ? 3.688 -18.980 -4.225 1.00 97.31 94 ASP A CA 1
ATOM 721 C C . ASP A 1 94 ? 2.821 -17.832 -4.741 1.00 97.31 94 ASP A C 1
ATOM 723 O O . ASP A 1 94 ? 2.693 -17.627 -5.948 1.00 97.31 94 ASP A O 1
ATOM 727 N N . PHE A 1 95 ? 2.281 -17.026 -3.825 1.00 96.06 95 PHE A N 1
ATOM 728 C CA . PHE A 1 95 ? 1.481 -15.862 -4.178 1.00 96.06 95 PHE A CA 1
ATOM 729 C C . PHE A 1 95 ? 2.321 -14.755 -4.827 1.00 96.06 95 PHE A C 1
ATOM 731 O O . PHE A 1 95 ? 1.909 -14.188 -5.839 1.00 96.06 95 PHE A O 1
ATOM 738 N N . THR A 1 96 ? 3.514 -14.462 -4.300 1.00 95.56 96 THR A N 1
ATOM 739 C CA . THR A 1 96 ? 4.404 -13.466 -4.921 1.00 95.56 96 THR A CA 1
ATOM 740 C C . THR A 1 96 ? 4.904 -13.919 -6.293 1.00 95.56 96 THR A C 1
ATOM 742 O O . THR A 1 96 ? 4.959 -13.111 -7.227 1.00 95.56 96 THR A O 1
ATOM 745 N N . GLY A 1 97 ? 5.191 -15.214 -6.453 1.00 96.62 97 GLY A N 1
ATOM 746 C CA . GLY A 1 97 ? 5.517 -15.826 -7.738 1.00 96.62 97 GLY A CA 1
ATOM 747 C C . GLY A 1 97 ? 4.366 -15.715 -8.736 1.00 96.62 97 GLY A C 1
ATOM 748 O O . GLY A 1 97 ? 4.573 -15.247 -9.855 1.00 96.62 97 GLY A O 1
ATOM 749 N N . PHE A 1 98 ? 3.144 -16.049 -8.314 1.00 97.06 98 PHE A N 1
ATOM 750 C CA . PHE A 1 98 ? 1.934 -15.901 -9.126 1.00 97.06 98 PHE A CA 1
ATOM 751 C C . PHE A 1 98 ? 1.733 -14.457 -9.610 1.00 97.06 98 PHE A C 1
ATOM 753 O O . PHE A 1 98 ? 1.542 -14.235 -10.804 1.00 97.06 98 PHE A O 1
ATOM 760 N N . LEU A 1 99 ? 1.858 -13.463 -8.721 1.00 95.94 99 LEU A N 1
ATOM 761 C CA . LEU A 1 99 ? 1.752 -12.047 -9.095 1.00 95.94 99 LEU A CA 1
ATOM 762 C C . LEU A 1 99 ? 2.810 -11.619 -10.119 1.00 95.94 99 LEU A C 1
ATOM 764 O O . LEU A 1 99 ? 2.526 -10.835 -11.029 1.00 95.94 99 LEU A O 1
ATOM 768 N N . THR A 1 100 ? 4.023 -12.151 -9.985 1.00 95.44 100 THR A N 1
ATOM 769 C CA . THR A 1 100 ? 5.123 -11.850 -10.903 1.00 95.44 100 THR A CA 1
ATOM 770 C C . THR A 1 100 ? 4.872 -12.458 -12.283 1.00 95.44 100 THR A C 1
ATOM 772 O O . THR A 1 100 ? 5.056 -11.774 -13.286 1.00 95.44 100 THR A O 1
ATOM 775 N N . VAL A 1 101 ? 4.436 -13.719 -12.345 1.00 96.38 101 VAL A N 1
ATOM 776 C CA . VAL A 1 101 ? 4.246 -14.449 -13.608 1.00 96.38 101 VAL A CA 1
ATOM 777 C C . VAL A 1 101 ? 3.008 -13.967 -14.363 1.00 96.38 101 VAL A C 1
ATOM 779 O O . VAL A 1 101 ? 3.106 -13.678 -15.551 1.00 96.38 101 VAL A O 1
ATOM 782 N N . GLU A 1 102 ? 1.866 -13.844 -13.687 1.00 96.19 102 GLU A N 1
ATOM 783 C CA . GLU A 1 102 ? 0.592 -13.525 -14.347 1.00 96.19 102 GLU A CA 1
ATOM 784 C C . GLU A 1 102 ? 0.404 -12.027 -14.595 1.00 96.19 102 GLU A C 1
ATOM 786 O O . GLU A 1 102 ? -0.186 -11.623 -15.596 1.00 96.19 102 GLU A O 1
ATOM 791 N N . TYR A 1 103 ? 0.911 -11.181 -13.693 1.00 93.94 103 TYR A N 1
ATOM 792 C CA . TYR A 1 103 ? 0.637 -9.741 -13.722 1.00 93.94 103 TYR A CA 1
ATOM 793 C C . TYR A 1 103 ? 1.893 -8.877 -13.869 1.00 93.94 103 TYR A C 1
ATOM 795 O O . TYR A 1 103 ? 1.791 -7.646 -13.809 1.00 93.94 103 TYR A O 1
ATOM 803 N N . GLY A 1 104 ? 3.084 -9.478 -13.994 1.00 95.19 104 GLY A N 1
ATOM 804 C CA . GLY A 1 104 ? 4.348 -8.733 -14.023 1.00 95.19 104 GLY A CA 1
ATOM 805 C C . GLY A 1 104 ? 4.528 -7.823 -12.804 1.00 95.19 104 GLY A C 1
ATOM 806 O O . GLY A 1 104 ? 5.127 -6.752 -12.920 1.00 95.19 104 GLY A O 1
ATOM 807 N N . THR A 1 105 ? 3.921 -8.185 -11.666 1.00 96.19 105 THR A N 1
ATOM 808 C CA . THR A 1 105 ? 3.767 -7.308 -10.501 1.00 96.19 105 THR A CA 1
ATOM 809 C C . THR A 1 105 ? 4.661 -7.755 -9.354 1.00 96.19 105 THR A C 1
ATOM 811 O O . THR A 1 105 ? 4.563 -8.885 -8.885 1.00 96.19 105 THR A O 1
ATOM 814 N N . ALA A 1 106 ? 5.484 -6.833 -8.860 1.00 96.12 106 ALA A N 1
ATOM 815 C CA . ALA A 1 106 ? 6.265 -6.995 -7.644 1.00 96.12 106 ALA A CA 1
ATOM 816 C C . ALA A 1 106 ? 5.540 -6.365 -6.446 1.00 96.12 106 ALA A C 1
ATOM 818 O O . ALA A 1 106 ? 4.949 -5.288 -6.556 1.00 96.12 106 ALA A O 1
ATOM 819 N N . LEU A 1 107 ? 5.616 -7.018 -5.286 1.00 95.44 107 LEU A N 1
ATOM 820 C CA . LEU A 1 107 ? 5.158 -6.429 -4.029 1.00 95.44 107 LEU A CA 1
ATOM 821 C C . LEU A 1 107 ? 6.215 -5.477 -3.464 1.00 95.44 107 LEU A C 1
ATOM 823 O O . LEU A 1 107 ? 7.411 -5.776 -3.525 1.00 95.44 107 LEU A O 1
ATOM 827 N N . SER A 1 108 ? 5.767 -4.358 -2.893 1.00 91.12 108 SER A N 1
ATOM 828 C CA . SER A 1 108 ? 6.616 -3.371 -2.214 1.00 91.12 108 SER A CA 1
ATOM 829 C C . SER A 1 108 ? 5.981 -2.802 -0.953 1.00 91.12 108 SER A C 1
ATOM 831 O O . SER A 1 108 ? 4.741 -2.852 -0.802 1.00 91.12 108 SER A O 1
#

InterPro domains:
  IPR036052 Tryptophan synthase beta chain-like, PALP domain superfamily [G3DSA:3.40.50.1100] (1-105)
  IPR036052 Tryptophan synthase beta chain-like, PALP domain superfamily [SSF53686] (2-101)

Organism: Micrurus surinamensis (NCBI:txid129470)

Radius of gyration: 13.99 Å; chains: 1; bounding box: 28×32×33 Å

Foldseek 3Di:
DVVCLVPDDLQAAEEEEAQDLFDVLLVVLQVLQPDDPSSLVRYAYEYEYAQPSHDPVRVVSNCVSHHPRYYYDHDPDHRVVSVVVVVVCVPPPVNQVCCCVVPVYHYD

Secondary structure (DSSP, 8-state):
-HHHHHHS-TTSEEEEEEE-SSHHHHHHHHHHHTS-HHHHTTEEEEEEEESSSS-HHHHHHHHHT--TTEEEEEESS-HHHHHHHHHHHHH-HHHHHHHHHHH-EEE-

pLDDT: mean 94.97, std 2.23, range [87.62, 98.0]

Sequence (108 aa):
PHLFAYCIPQSCNYLILVATSGDTGSAVLNAFGQLKESDKQRIAVITFFPHDGVSQIQKFHMISCQEANTKAIGVQADFDFCQTAIKQIFTNSDFTGFLTVEYGTALS